Protein AF-A0AAU9TU54-F1 (afdb_monomer_lite)

Radius of gyration: 11.92 Å; chains: 1; bounding box: 28×18×31 Å

Foldseek 3Di:
DLVVLLVVLQVVQCLLPVPVDPSVPVPVSNVVSVQVSVCVSPVCLVVDDPVVVVVVCVPPPVNVVSVVVD

Structure (mmCIF, N/CA/C/O backbone):
data_AF-A0AAU9TU54-F1
#
_entry.id   AF-A0AAU9TU54-F1
#
loop_
_atom_site.group_PDB
_atom_site.id
_atom_site.type_symbol
_atom_site.label_atom_id
_atom_site.label_alt_id
_atom_site.label_comp_id
_atom_site.label_asym_id
_atom_site.label_entity_id
_atom_site.label_seq_id
_atom_site.pdbx_PDB_ins_code
_atom_site.Cartn_x
_atom_site.Cartn_y
_atom_site.Cartn_z
_atom_site.occupancy
_atom_site.B_iso_or_equiv
_atom_site.auth_seq_id
_atom_site.auth_comp_id
_atom_site.auth_asym_id
_atom_site.auth_atom_id
_atom_site.pdbx_PDB_model_num
ATOM 1 N N . MET A 1 1 ? -7.510 4.625 -15.982 1.00 49.22 1 MET A N 1
ATOM 2 C CA . MET A 1 1 ? -7.025 3.218 -16.066 1.00 49.22 1 MET A CA 1
ATOM 3 C C . MET A 1 1 ? -6.059 2.858 -14.938 1.00 49.22 1 MET A C 1
ATOM 5 O O . MET A 1 1 ? -6.244 1.807 -14.343 1.00 49.22 1 MET A O 1
ATOM 9 N N . ALA A 1 2 ? -5.037 3.666 -14.616 1.00 59.19 2 ALA A N 1
ATOM 10 C CA . ALA A 1 2 ? -4.167 3.398 -13.451 1.00 59.19 2 ALA A CA 1
ATOM 11 C C . ALA A 1 2 ? -4.897 3.627 -12.106 1.00 59.19 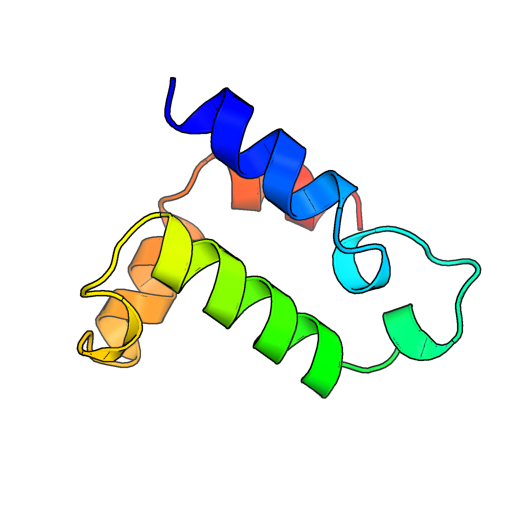2 ALA A C 1
ATOM 13 O O . ALA A 1 2 ? -4.619 3.001 -11.088 1.00 59.19 2 ALA A O 1
ATOM 14 N N . ASP A 1 3 ? -5.872 4.521 -12.162 1.00 69.12 3 ASP A N 1
ATOM 15 C CA . ASP A 1 3 ? -6.776 4.996 -11.127 1.00 69.12 3 ASP A CA 1
ATOM 16 C C . ASP A 1 3 ? -7.718 3.903 -10.579 1.00 69.12 3 ASP A C 1
ATOM 18 O O . ASP A 1 3 ? -7.758 3.691 -9.369 1.00 69.12 3 ASP A O 1
ATOM 22 N N . GLU A 1 4 ? -8.398 3.140 -11.439 1.00 79.94 4 GLU A N 1
ATOM 23 C CA . GLU A 1 4 ? -9.280 2.026 -11.027 1.00 79.94 4 GLU A CA 1
ATOM 24 C C . GLU A 1 4 ? -8.515 0.859 -10.377 1.00 79.94 4 GLU A C 1
ATOM 26 O O . GLU A 1 4 ? -8.972 0.263 -9.396 1.00 79.94 4 GLU A O 1
ATOM 31 N N . LEU A 1 5 ? -7.317 0.555 -10.89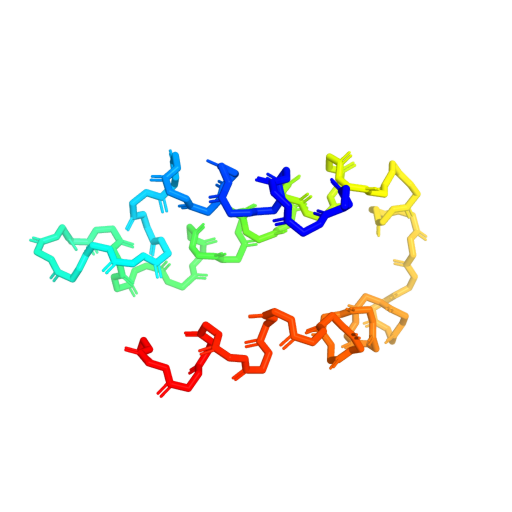0 1.00 84.44 5 LEU A N 1
ATOM 32 C CA . LEU A 1 5 ? -6.452 -0.482 -10.326 1.00 84.44 5 LEU A CA 1
ATOM 33 C C . LEU A 1 5 ? -5.982 -0.098 -8.919 1.00 84.44 5 LEU A C 1
ATOM 35 O O . LEU A 1 5 ? -6.009 -0.933 -8.016 1.00 84.44 5 LEU A O 1
ATOM 39 N N . LEU A 1 6 ? -5.591 1.163 -8.710 1.00 83.00 6 LEU A N 1
ATOM 40 C CA . LEU A 1 6 ? -5.200 1.639 -7.386 1.00 83.00 6 LEU A CA 1
ATOM 41 C C . LEU A 1 6 ? -6.364 1.559 -6.390 1.00 83.00 6 LEU A C 1
ATOM 43 O O . LEU A 1 6 ? -6.153 1.092 -5.273 1.00 83.00 6 LEU A O 1
ATOM 47 N N . ILE A 1 7 ? -7.576 1.961 -6.789 1.00 85.19 7 ILE A N 1
ATOM 48 C CA . ILE A 1 7 ? -8.769 1.868 -5.930 1.00 85.19 7 ILE A CA 1
ATOM 49 C C . ILE A 1 7 ? -8.991 0.418 -5.489 1.00 85.19 7 ILE A C 1
ATOM 51 O O . ILE A 1 7 ? -9.046 0.149 -4.292 1.00 85.19 7 ILE A O 1
ATOM 55 N N . THR A 1 8 ? -8.989 -0.522 -6.437 1.00 88.56 8 THR A N 1
ATOM 56 C CA . THR A 1 8 ? -9.169 -1.958 -6.154 1.00 88.56 8 THR A CA 1
ATOM 57 C C . THR A 1 8 ? -8.113 -2.484 -5.172 1.00 88.56 8 THR A C 1
ATOM 59 O O . THR A 1 8 ? -8.411 -3.240 -4.246 1.00 88.56 8 THR A O 1
ATOM 62 N N . LEU A 1 9 ? -6.856 -2.071 -5.352 1.00 89.50 9 LEU A N 1
ATOM 63 C CA . LEU A 1 9 ? -5.741 -2.490 -4.505 1.00 89.50 9 LEU A CA 1
ATOM 64 C C . LEU A 1 9 ? -5.808 -1.916 -3.081 1.00 89.50 9 LEU A C 1
ATOM 66 O O . LEU A 1 9 ? -5.354 -2.585 -2.147 1.00 89.50 9 LEU A O 1
ATOM 70 N N . VAL A 1 10 ? -6.343 -0.702 -2.922 1.00 88.62 10 VAL A N 1
ATOM 71 C CA . VAL A 1 10 ? -6.559 -0.052 -1.621 1.00 88.62 10 VAL A CA 1
ATOM 72 C C . VAL A 1 10 ? -7.753 -0.673 -0.901 1.00 88.62 10 VAL A C 1
ATOM 74 O O . VAL A 1 10 ? -7.634 -1.022 0.271 1.00 88.62 10 VAL A O 1
ATOM 77 N N . GLU A 1 11 ? -8.875 -0.883 -1.592 1.00 87.88 11 GLU A N 1
ATOM 78 C CA . GLU A 1 11 ? -10.070 -1.517 -1.018 1.00 87.88 11 GLU A CA 1
ATOM 79 C C . GLU A 1 11 ? -9.770 -2.931 -0.503 1.00 87.88 11 GLU A C 1
ATOM 81 O O . GLU A 1 11 ? -10.191 -3.289 0.596 1.00 87.88 11 GLU A O 1
ATOM 86 N N . GLY A 1 12 ? -8.947 -3.700 -1.226 1.00 90.12 12 GLY A N 1
ATOM 87 C CA . GLY A 1 12 ? -8.509 -5.037 -0.812 1.00 90.12 12 GLY A CA 1
ATOM 88 C C . GLY A 1 12 ? -7.549 -5.081 0.386 1.00 90.12 12 GLY A C 1
ATOM 89 O O . GLY A 1 12 ? -7.233 -6.169 0.866 1.00 90.12 12 GLY A O 1
ATOM 90 N N . ARG A 1 13 ? -7.063 -3.933 0.879 1.00 90.81 13 ARG A N 1
ATOM 91 C CA . ARG A 1 13 ? -6.127 -3.844 2.011 1.00 90.81 13 ARG A CA 1
ATOM 92 C C . ARG A 1 13 ? -6.748 -3.032 3.150 1.00 90.81 13 ARG A C 1
ATOM 94 O O . ARG A 1 13 ? -6.490 -1.834 3.259 1.00 90.81 13 ARG A O 1
ATOM 101 N N . PRO A 1 14 ? -7.518 -3.672 4.048 1.00 89.56 14 PRO A N 1
ATOM 102 C CA . PRO A 1 14 ? -8.261 -2.968 5.093 1.00 89.56 14 PRO A CA 1
ATOM 103 C C . PRO A 1 14 ? -7.354 -2.251 6.100 1.00 89.56 14 PRO A C 1
ATOM 105 O O . PRO A 1 14 ? -7.762 -1.256 6.681 1.00 89.56 14 PRO A O 1
ATOM 108 N N . VAL A 1 15 ? -6.083 -2.651 6.224 1.00 90.56 15 VAL A N 1
ATOM 109 C CA . VAL A 1 15 ? -5.059 -1.903 6.978 1.00 90.56 15 VAL A CA 1
ATOM 110 C C . VAL A 1 15 ? -4.953 -0.428 6.559 1.00 90.56 15 VAL A C 1
ATOM 112 O O . VAL A 1 15 ? -4.584 0.416 7.367 1.00 90.56 15 VAL A O 1
ATOM 115 N N . LEU A 1 16 ? -5.309 -0.096 5.314 1.00 86.88 16 LEU A N 1
ATOM 116 C CA . LEU A 1 16 ? -5.226 1.264 4.798 1.00 86.88 16 LEU A CA 1
ATOM 117 C C . LEU A 1 16 ? -6.437 2.127 5.163 1.00 86.88 16 LEU A C 1
ATOM 119 O O . LEU A 1 16 ? -6.291 3.342 5.220 1.00 86.88 16 LEU A O 1
ATOM 123 N N . TRP A 1 17 ? -7.617 1.553 5.410 1.00 87.19 17 TRP A N 1
ATOM 124 C CA . TRP A 1 17 ? -8.859 2.334 5.525 1.00 87.19 17 TRP A CA 1
ATOM 125 C C . TRP A 1 17 ? -9.809 1.892 6.649 1.00 87.19 17 TRP A C 1
ATOM 127 O O . TRP A 1 17 ? -10.605 2.706 7.122 1.00 87.19 17 TRP A O 1
ATOM 137 N N . ASP A 1 18 ? -9.738 0.644 7.108 1.00 87.00 18 ASP A N 1
ATOM 138 C CA . ASP A 1 18 ? -10.659 0.083 8.094 1.00 87.00 18 ASP A CA 1
ATOM 139 C C . ASP A 1 18 ? -10.203 0.372 9.528 1.00 87.00 18 ASP A C 1
ATOM 141 O O . ASP A 1 18 ? -9.488 -0.403 10.165 1.00 87.00 18 ASP A O 1
ATOM 145 N N . LYS A 1 19 ? -10.689 1.491 10.070 1.00 86.88 19 LYS A N 1
ATOM 146 C CA . LYS A 1 19 ? -10.367 1.955 11.430 1.00 86.88 19 LYS A CA 1
ATOM 147 C C . LYS A 1 19 ? -10.922 1.061 12.543 1.00 86.88 19 LYS A C 1
ATOM 149 O O . LYS A 1 19 ? -10.600 1.291 13.710 1.00 86.88 19 LYS A O 1
ATOM 154 N N . THR A 1 20 ? -11.785 0.098 12.213 1.00 90.00 20 THR A N 1
ATOM 155 C CA . THR A 1 20 ? -12.374 -0.826 13.192 1.00 90.00 20 THR A CA 1
ATOM 156 C C . THR A 1 20 ? -11.431 -1.977 13.530 1.00 90.00 20 THR A C 1
ATOM 158 O O . THR A 1 20 ? -11.553 -2.574 14.601 1.00 90.00 20 THR A O 1
ATOM 161 N N . LEU A 1 21 ? -10.456 -2.254 12.660 1.00 88.00 21 LEU A N 1
ATOM 162 C CA . LEU A 1 21 ? -9.462 -3.293 12.873 1.00 88.00 21 LEU A CA 1
ATOM 163 C C . LEU A 1 21 ? -8.237 -2.742 13.605 1.00 88.00 21 LEU A C 1
ATOM 165 O O . LEU A 1 21 ? -7.761 -1.643 13.331 1.00 88.00 21 LEU A O 1
ATOM 169 N N . ASP A 1 22 ? -7.662 -3.547 14.498 1.00 88.88 22 ASP A N 1
ATOM 170 C CA . ASP A 1 22 ? -6.447 -3.160 15.227 1.00 88.88 22 ASP A CA 1
ATOM 171 C C . ASP A 1 22 ? -5.248 -2.943 14.285 1.00 88.88 22 ASP A C 1
ATOM 173 O O . ASP A 1 22 ? -4.448 -2.027 14.482 1.00 88.88 22 ASP A O 1
ATOM 177 N N . ILE A 1 23 ? -5.204 -3.703 13.181 1.00 8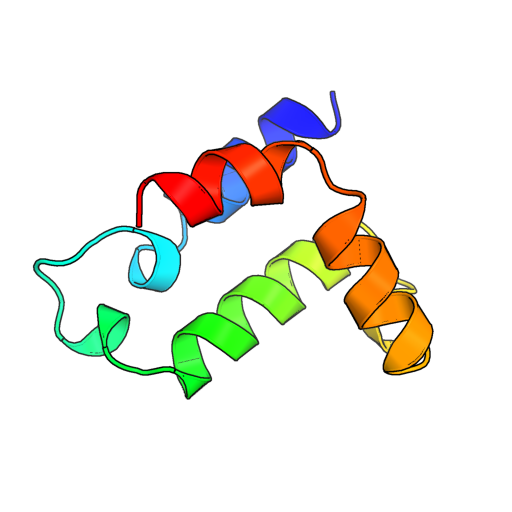6.81 23 ILE A N 1
ATOM 178 C CA . ILE A 1 23 ? -4.159 -3.607 12.151 1.00 86.81 23 ILE A CA 1
ATOM 179 C C . ILE A 1 23 ? -4.046 -2.206 11.544 1.00 86.81 23 ILE A C 1
ATOM 181 O O . ILE A 1 23 ? -2.961 -1.818 11.133 1.00 86.81 23 ILE A O 1
ATOM 185 N N . TYR A 1 24 ? -5.121 -1.417 11.521 1.00 84.12 24 TYR A N 1
ATOM 186 C CA . TYR A 1 24 ? -5.104 -0.065 10.960 1.00 84.12 24 TYR A CA 1
ATOM 187 C C . TYR A 1 24 ? -4.182 0.894 11.733 1.00 84.12 24 TYR A C 1
ATOM 189 O O . TYR A 1 24 ? -3.633 1.844 11.175 1.00 84.12 24 TYR A O 1
ATOM 197 N N . LYS A 1 25 ? -3.954 0.632 13.027 1.00 83.06 25 LYS A N 1
ATOM 198 C CA . LYS A 1 25 ? -3.003 1.398 13.847 1.00 83.06 25 LYS A CA 1
ATOM 199 C C . LYS A 1 25 ? -1.555 0.956 13.625 1.00 83.06 25 LYS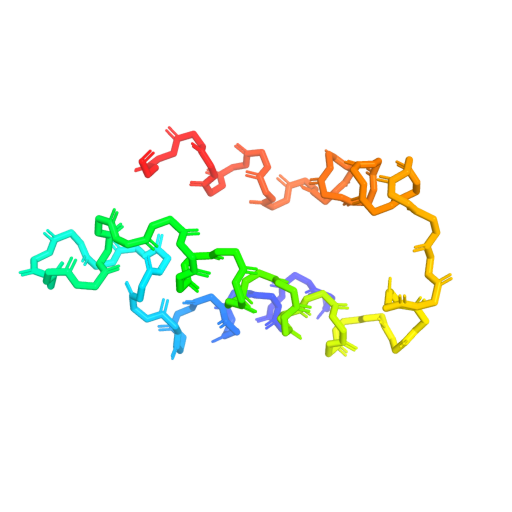 A C 1
ATOM 201 O O . LYS A 1 25 ? -0.632 1.663 14.043 1.00 83.06 25 LYS A O 1
ATOM 206 N N . ASP A 1 26 ? -1.343 -0.191 12.981 1.00 87.75 26 ASP A N 1
ATOM 207 C CA . ASP A 1 26 ? -0.019 -0.731 12.718 1.00 87.75 26 ASP A CA 1
ATOM 208 C C . ASP A 1 26 ? 0.624 -0.010 11.527 1.00 87.75 26 ASP A C 1
ATOM 210 O O . ASP A 1 26 ? 0.363 -0.265 10.350 1.00 87.75 26 ASP A O 1
ATOM 214 N N . LYS A 1 27 ? 1.537 0.904 11.856 1.00 82.75 27 LYS A N 1
ATOM 215 C CA . LYS A 1 27 ? 2.299 1.675 10.869 1.00 82.75 27 LYS A CA 1
ATOM 216 C C . LYS A 1 27 ? 3.177 0.798 9.976 1.00 82.75 27 LYS A C 1
ATOM 218 O O . LYS A 1 27 ? 3.461 1.200 8.849 1.00 82.75 27 LYS A O 1
ATOM 223 N N . ARG A 1 28 ? 3.626 -0.364 10.464 1.00 87.88 28 ARG A N 1
ATOM 224 C CA . ARG A 1 28 ? 4.437 -1.304 9.686 1.00 87.88 28 ARG A CA 1
ATOM 225 C C . ARG A 1 28 ? 3.581 -1.972 8.620 1.00 87.88 28 ARG A C 1
ATOM 227 O O . ARG A 1 28 ? 3.972 -1.946 7.459 1.00 87.88 28 ARG A O 1
ATOM 234 N N . LEU A 1 29 ? 2.400 -2.468 8.989 1.00 87.31 29 LEU A N 1
ATOM 235 C CA . LEU A 1 29 ? 1.473 -3.080 8.031 1.00 87.31 29 LEU A CA 1
ATOM 236 C C . LEU A 1 29 ? 0.967 -2.059 7.004 1.00 87.31 29 LEU A C 1
ATOM 238 O O . LEU A 1 29 ? 0.880 -2.370 5.820 1.00 87.31 29 LEU A O 1
ATOM 242 N N . THR A 1 30 ? 0.706 -0.819 7.425 1.00 86.50 30 THR A N 1
ATOM 243 C CA . THR A 1 30 ? 0.352 0.273 6.504 1.00 86.50 30 THR A CA 1
ATOM 244 C C . THR A 1 30 ? 1.469 0.553 5.498 1.00 86.50 30 THR A C 1
ATOM 246 O O . THR A 1 30 ? 1.206 0.731 4.309 1.00 86.50 30 THR A O 1
ATOM 249 N N . TYR A 1 31 ? 2.727 0.570 5.946 1.00 85.19 31 TYR A N 1
ATOM 250 C CA . TYR A 1 31 ? 3.875 0.733 5.054 1.00 85.19 31 TYR A CA 1
ATOM 251 C C . TYR A 1 31 ? 4.022 -0.442 4.079 1.00 85.19 31 TYR A C 1
ATOM 253 O O . TYR A 1 31 ? 4.208 -0.220 2.883 1.00 85.19 31 TYR A O 1
ATOM 261 N N . GLU A 1 32 ? 3.922 -1.679 4.569 1.00 88.69 32 GLU A N 1
ATOM 262 C CA . GLU A 1 32 ? 4.020 -2.890 3.747 1.00 88.69 32 GLU A CA 1
ATOM 263 C C . GLU A 1 32 ? 2.919 -2.935 2.684 1.00 88.69 32 GLU A C 1
ATOM 265 O O . GLU A 1 32 ? 3.216 -3.131 1.506 1.00 88.69 32 GLU A O 1
ATOM 270 N N . ALA A 1 33 ? 1.677 -2.630 3.067 1.00 90.06 33 ALA A N 1
ATOM 271 C CA . ALA A 1 33 ? 0.549 -2.525 2.151 1.00 90.06 33 ALA A CA 1
ATOM 272 C C . ALA A 1 33 ? 0.806 -1.508 1.034 1.00 90.06 33 ALA A C 1
ATOM 274 O O . ALA A 1 33 ? 0.624 -1.823 -0.140 1.00 90.06 33 ALA A O 1
ATOM 275 N N . TRP A 1 34 ? 1.276 -0.305 1.368 1.00 87.12 34 TRP A N 1
ATOM 276 C CA . TRP A 1 34 ? 1.586 0.697 0.349 1.00 87.12 34 TRP A CA 1
ATOM 277 C C . TRP A 1 34 ? 2.762 0.306 -0.540 1.00 87.12 34 TRP A C 1
ATOM 279 O O . TRP A 1 34 ? 2.701 0.525 -1.750 1.00 87.12 34 TRP A O 1
ATOM 289 N N . ARG A 1 35 ? 3.814 -0.298 0.027 1.00 85.75 35 ARG A N 1
ATOM 290 C CA . ARG A 1 35 ? 4.945 -0.814 -0.752 1.00 85.75 35 ARG A CA 1
ATOM 291 C C . ARG A 1 35 ? 4.469 -1.844 -1.769 1.00 85.75 35 ARG A C 1
ATOM 293 O O . ARG A 1 35 ? 4.815 -1.715 -2.936 1.00 85.75 35 ARG A O 1
ATOM 300 N N . GLU A 1 36 ? 3.648 -2.809 -1.361 1.00 88.94 36 GLU A N 1
ATOM 301 C CA . GLU A 1 36 ? 3.084 -3.799 -2.280 1.00 88.94 36 GLU A CA 1
ATOM 302 C C . GLU A 1 36 ? 2.251 -3.160 -3.390 1.00 88.94 36 GLU A C 1
ATOM 304 O O . GLU A 1 36 ? 2.446 -3.4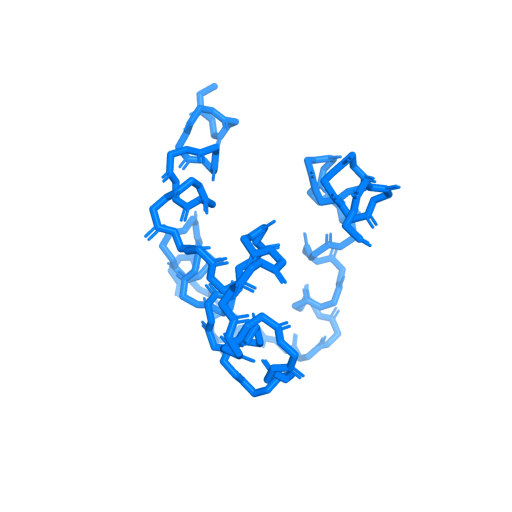83 -4.559 1.00 88.94 36 GLU A O 1
ATOM 309 N N . ILE A 1 37 ? 1.338 -2.246 -3.040 1.00 88.62 37 ILE A N 1
ATOM 310 C CA . ILE A 1 37 ? 0.505 -1.534 -4.018 1.00 88.62 37 ILE A CA 1
ATOM 311 C C . ILE A 1 37 ? 1.390 -0.844 -5.053 1.00 88.62 37 ILE A C 1
ATOM 313 O O . ILE A 1 37 ? 1.171 -0.984 -6.255 1.00 88.62 37 ILE A O 1
ATOM 317 N N . PHE A 1 38 ? 2.417 -0.128 -4.604 1.00 84.12 38 PHE A N 1
ATOM 318 C CA . PHE A 1 38 ? 3.315 0.569 -5.508 1.00 84.12 38 PHE A CA 1
ATOM 319 C C . PHE A 1 38 ? 4.192 -0.360 -6.337 1.00 84.12 38 PHE A C 1
ATOM 321 O O . PHE A 1 38 ? 4.399 -0.064 -7.507 1.00 84.12 38 PHE A O 1
ATOM 328 N N . THR A 1 39 ? 4.641 -1.489 -5.791 1.00 87.31 39 THR A N 1
ATOM 329 C CA . THR A 1 39 ? 5.355 -2.521 -6.555 1.00 87.31 39 THR A CA 1
ATOM 330 C C . THR A 1 39 ? 4.459 -3.177 -7.612 1.00 87.31 39 THR A C 1
ATOM 332 O O . THR A 1 39 ? 4.931 -3.505 -8.698 1.00 87.31 39 THR A O 1
ATOM 335 N N . ILE A 1 40 ? 3.158 -3.338 -7.344 1.00 87.88 40 ILE A N 1
ATOM 336 C CA . ILE A 1 40 ? 2.192 -3.844 -8.333 1.00 87.88 40 ILE A CA 1
ATOM 337 C C . ILE A 1 40 ? 1.976 -2.816 -9.450 1.00 87.88 40 ILE A C 1
ATOM 339 O O . ILE A 1 40 ? 1.948 -3.181 -10.625 1.00 87.88 40 ILE A O 1
ATOM 343 N N . LEU A 1 41 ? 1.837 -1.537 -9.091 1.00 83.81 41 LEU A N 1
ATOM 344 C CA . LEU A 1 41 ? 1.628 -0.446 -10.049 1.00 83.81 41 LEU A CA 1
ATOM 345 C C . LEU A 1 41 ? 2.884 -0.121 -10.862 1.00 83.81 41 LEU A C 1
ATOM 347 O O . LEU A 1 41 ? 2.788 0.279 -12.019 1.00 83.81 41 LEU A O 1
ATOM 351 N N . ASN A 1 42 ? 4.056 -0.284 -10.260 1.00 83.44 42 ASN A N 1
ATOM 352 C CA . ASN A 1 42 ? 5.348 -0.049 -10.871 1.00 83.44 42 ASN A CA 1
ATOM 353 C C . ASN A 1 42 ? 6.340 -1.090 -10.339 1.00 83.44 42 ASN A C 1
ATOM 355 O O . ASN A 1 42 ? 6.801 -0.995 -9.205 1.00 83.44 42 ASN A O 1
ATOM 359 N N . LYS A 1 43 ? 6.686 -2.082 -11.164 1.00 82.88 43 LYS A N 1
ATOM 360 C CA . LYS A 1 43 ? 7.587 -3.179 -10.769 1.00 82.88 43 LYS A CA 1
ATOM 361 C C . LYS A 1 43 ? 8.962 -2.677 -10.330 1.00 82.88 43 LYS A C 1
ATOM 363 O O . LYS A 1 43 ? 9.548 -3.240 -9.411 1.00 82.88 43 LYS A O 1
ATOM 368 N N . ASP A 1 44 ? 9.403 -1.562 -10.903 1.00 82.12 44 ASP A N 1
ATOM 369 C CA . ASP A 1 44 ? 10.686 -0.937 -10.587 1.00 82.12 44 ASP A CA 1
ATOM 370 C C . ASP A 1 44 ? 10.623 -0.138 -9.280 1.00 82.12 44 ASP A C 1
ATOM 372 O O . ASP A 1 44 ? 11.638 0.377 -8.814 1.00 82.12 44 ASP A O 1
ATOM 376 N N . PHE A 1 45 ? 9.442 -0.020 -8.656 1.00 81.19 45 PHE A N 1
ATOM 377 C CA . PHE A 1 45 ? 9.265 0.751 -7.432 1.00 81.19 45 PHE A CA 1
ATOM 378 C C . PHE A 1 45 ? 10.214 0.290 -6.340 1.00 81.19 45 PHE A C 1
ATOM 380 O O . PHE A 1 45 ? 10.771 1.133 -5.650 1.00 81.19 45 PHE A O 1
ATOM 387 N N . ASP A 1 46 ? 10.441 -1.015 -6.184 1.00 80.62 46 ASP A N 1
ATOM 388 C CA . ASP A 1 46 ? 11.322 -1.495 -5.121 1.00 80.62 46 ASP A CA 1
ATOM 389 C C . ASP A 1 46 ? 12.799 -1.164 -5.382 1.00 80.62 46 ASP A C 1
ATOM 391 O O . ASP A 1 46 ? 13.538 -0.888 -4.434 1.00 80.62 46 ASP A O 1
ATOM 395 N N . GLU A 1 47 ? 13.178 -1.067 -6.658 1.00 83.81 47 GLU A N 1
ATOM 396 C CA . GLU A 1 47 ? 14.507 -0.672 -7.134 1.00 83.81 47 GLU A CA 1
ATOM 397 C C . GLU A 1 47 ? 14.724 0.853 -7.098 1.00 83.81 47 GLU A C 1
ATOM 399 O O . GLU A 1 47 ? 15.858 1.337 -7.151 1.00 83.81 47 GLU A O 1
ATOM 404 N N . MET A 1 48 ? 13.652 1.646 -6.964 1.00 82.19 48 MET A N 1
ATOM 405 C CA . MET A 1 48 ? 13.749 3.100 -6.836 1.00 82.19 48 MET A CA 1
ATOM 406 C C . MET A 1 48 ? 14.410 3.508 -5.513 1.00 82.19 48 MET A C 1
ATOM 408 O O . MET A 1 48 ? 14.180 2.939 -4.444 1.00 82.19 48 MET A O 1
ATOM 412 N N . THR A 1 49 ? 15.193 4.587 -5.566 1.00 81.88 49 THR A N 1
ATOM 413 C CA . THR A 1 49 ? 15.762 5.207 -4.365 1.00 81.88 49 THR A CA 1
ATOM 414 C C . THR A 1 49 ? 14.659 5.746 -3.454 1.00 81.88 49 THR A C 1
ATOM 416 O O . THR A 1 49 ? 13.589 6.141 -3.917 1.00 81.88 49 THR A O 1
ATOM 419 N N . ASN A 1 50 ? 14.932 5.846 -2.149 1.00 76.19 50 ASN A N 1
ATOM 420 C CA . ASN A 1 50 ? 13.967 6.379 -1.176 1.00 76.19 50 ASN A CA 1
ATOM 421 C C . ASN A 1 50 ? 13.443 7.778 -1.546 1.00 76.19 50 ASN A C 1
ATOM 423 O O . ASN A 1 50 ? 12.284 8.087 -1.285 1.00 76.19 50 ASN A O 1
ATOM 427 N N . VAL A 1 51 ? 14.272 8.603 -2.197 1.00 79.94 51 VAL A N 1
ATOM 428 C CA . VAL A 1 51 ? 13.871 9.920 -2.721 1.00 79.94 51 VAL A CA 1
ATOM 429 C C . VAL A 1 51 ? 12.789 9.763 -3.790 1.00 79.94 51 VAL A C 1
ATOM 431 O O . VAL A 1 51 ? 11.711 10.336 -3.661 1.00 79.94 51 VAL A O 1
ATOM 434 N N . LYS A 1 52 ? 13.035 8.909 -4.788 1.00 78.44 52 LYS A N 1
ATOM 435 C CA . LYS A 1 52 ? 12.095 8.635 -5.877 1.00 78.44 52 LYS A CA 1
ATOM 436 C C . LYS A 1 52 ? 10.818 7.941 -5.393 1.00 78.44 52 LYS A C 1
ATOM 438 O O . LYS A 1 52 ? 9.742 8.272 -5.873 1.00 78.44 52 LYS A O 1
ATOM 443 N N . LYS A 1 53 ? 10.908 7.031 -4.416 1.00 77.12 53 LYS A N 1
ATOM 444 C CA . LYS A 1 53 ? 9.739 6.407 -3.765 1.00 77.12 53 LYS A CA 1
ATOM 445 C C . LYS A 1 53 ? 8.851 7.458 -3.089 1.00 77.12 53 LYS A C 1
ATOM 447 O O . LYS A 1 53 ? 7.633 7.431 -3.243 1.00 77.12 53 LYS A O 1
ATOM 452 N N . ASN A 1 54 ? 9.462 8.412 -2.383 1.00 73.69 54 ASN A N 1
ATOM 453 C CA . ASN A 1 54 ? 8.743 9.500 -1.717 1.00 73.69 54 ASN A CA 1
ATOM 454 C C . ASN A 1 54 ? 8.085 10.456 -2.729 1.00 73.69 54 ASN A C 1
ATOM 456 O O . ASN A 1 54 ? 6.938 10.856 -2.552 1.00 73.69 54 ASN A O 1
ATOM 460 N N . GLU A 1 55 ? 8.776 10.790 -3.821 1.00 76.56 55 GLU A N 1
ATOM 461 C CA . GLU A 1 55 ? 8.204 11.579 -4.922 1.00 76.56 55 GLU A CA 1
ATOM 462 C C . GLU A 1 55 ? 7.060 10.846 -5.630 1.00 76.56 55 GLU A C 1
ATOM 464 O O . GLU A 1 55 ? 6.029 11.450 -5.915 1.00 76.56 55 GLU A O 1
ATOM 469 N N . TYR A 1 56 ? 7.196 9.539 -5.857 1.00 74.81 56 TYR A N 1
ATOM 470 C CA . TYR A 1 56 ? 6.165 8.708 -6.480 1.00 74.81 56 TYR A CA 1
ATOM 471 C C . TYR A 1 56 ? 4.879 8.659 -5.646 1.00 74.81 56 TYR A C 1
ATOM 473 O O . TYR A 1 56 ? 3.777 8.749 -6.191 1.00 74.81 56 TYR A O 1
ATOM 481 N N . GLY A 1 57 ? 5.017 8.576 -4.318 1.00 69.25 57 GLY A N 1
ATOM 482 C CA . GLY A 1 57 ? 3.882 8.651 -3.400 1.00 69.25 57 GLY A CA 1
ATOM 483 C C . GLY A 1 57 ? 3.217 10.028 -3.372 1.00 69.25 57 GLY A C 1
ATOM 484 O O . GLY A 1 57 ? 1.995 10.110 -3.312 1.00 69.25 57 GLY A O 1
ATOM 485 N N . LYS A 1 58 ? 3.994 11.113 -3.486 1.00 68.50 58 LYS A N 1
ATOM 486 C CA . LYS A 1 58 ? 3.464 12.488 -3.546 1.00 68.50 58 LYS A CA 1
ATOM 487 C C . LYS A 1 58 ? 2.784 12.819 -4.877 1.00 68.50 58 LYS A C 1
ATOM 489 O O . LYS A 1 58 ? 1.791 13.538 -4.880 1.00 68.50 58 LYS A O 1
ATOM 494 N N . ASN A 1 59 ? 3.311 12.307 -5.989 1.00 65.25 59 ASN A N 1
ATOM 495 C CA . ASN A 1 59 ? 2.805 12.585 -7.336 1.00 65.25 59 ASN A CA 1
ATOM 496 C C . ASN A 1 59 ? 1.604 11.719 -7.732 1.00 65.25 59 ASN A C 1
ATOM 498 O O . ASN A 1 59 ? 0.916 12.043 -8.700 1.00 65.25 59 ASN A O 1
ATOM 502 N N . ASN A 1 60 ? 1.317 10.637 -7.003 1.00 64.38 60 ASN A N 1
ATOM 503 C CA . ASN A 1 60 ? 0.056 9.928 -7.170 1.00 64.38 60 ASN A CA 1
ATOM 504 C C . ASN A 1 60 ? -1.076 10.790 -6.594 1.00 64.38 60 ASN A C 1
ATOM 506 O O . ASN A 1 60 ? -1.278 10.851 -5.386 1.00 64.38 60 ASN A O 1
ATOM 510 N N . SER A 1 61 ? -1.831 11.461 -7.467 1.00 53.53 61 SER A N 1
ATOM 511 C CA . SER A 1 61 ? -2.959 12.334 -7.096 1.00 53.53 61 SER A CA 1
ATOM 512 C C . SER A 1 61 ? -3.975 11.648 -6.174 1.00 53.53 61 SER A C 1
ATOM 514 O O . SER A 1 61 ? -4.560 12.286 -5.300 1.00 53.53 61 SER A O 1
ATOM 516 N N . LEU A 1 62 ? -4.120 10.329 -6.312 1.00 53.66 62 LEU A N 1
ATOM 517 C CA . LEU A 1 62 ? -4.999 9.504 -5.492 1.00 53.66 62 LEU A CA 1
ATOM 518 C C . LEU A 1 62 ? -4.503 9.336 -4.052 1.00 53.66 62 LEU A C 1
ATOM 520 O O . LEU A 1 62 ? -5.322 9.220 -3.142 1.00 53.66 62 LEU A O 1
ATOM 524 N N . PHE A 1 63 ? -3.190 9.418 -3.818 1.00 59.31 63 PHE A N 1
ATOM 525 C CA . PHE A 1 63 ? -2.631 9.480 -2.470 1.00 59.31 63 PHE A CA 1
ATOM 526 C C . PHE A 1 63 ? -3.018 10.774 -1.772 1.00 59.31 63 PHE A C 1
ATOM 528 O O . PHE A 1 63 ? -3.457 10.725 -0.633 1.00 59.31 63 PHE A O 1
ATOM 535 N N . HIS A 1 64 ? -2.942 11.925 -2.443 1.00 53.00 64 HIS A N 1
ATOM 536 C CA . HIS A 1 64 ? -3.380 13.187 -1.843 1.00 53.00 64 HIS A CA 1
ATOM 537 C C . HIS A 1 64 ? -4.861 13.137 -1.427 1.00 53.00 64 HIS A C 1
ATOM 539 O O . HIS A 1 64 ? -5.218 13.610 -0.351 1.00 53.00 64 HIS A O 1
ATOM 545 N N . THR A 1 65 ? -5.720 12.498 -2.228 1.00 50.31 65 THR A N 1
ATOM 546 C CA . THR A 1 65 ? -7.155 12.391 -1.924 1.00 50.31 65 THR A CA 1
ATOM 547 C C . THR A 1 65 ? -7.509 11.319 -0.891 1.00 50.31 65 THR A C 1
ATOM 549 O O . THR A 1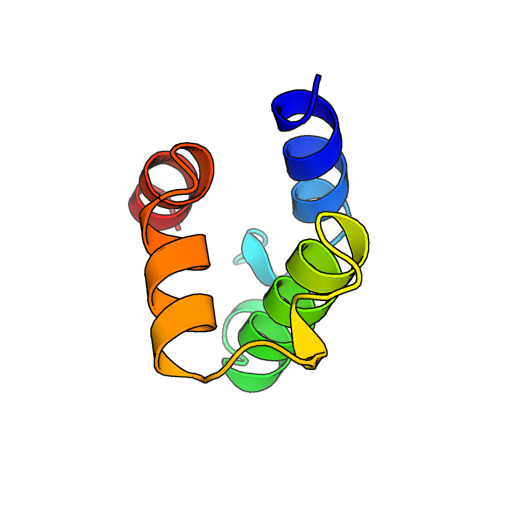 65 ? -8.426 11.538 -0.101 1.00 50.31 65 THR A O 1
ATOM 552 N N . PHE A 1 66 ? -6.809 10.179 -0.862 1.00 51.81 66 PHE A N 1
ATOM 553 C CA . PHE A 1 66 ? -7.060 9.120 0.128 1.00 51.81 66 PHE A CA 1
ATOM 554 C C . PHE A 1 66 ? -6.383 9.413 1.472 1.00 51.81 66 PHE A C 1
ATOM 556 O O . PHE A 1 66 ? -6.975 9.170 2.519 1.00 51.81 66 PHE A O 1
ATOM 563 N N . TRP A 1 67 ? -5.195 10.020 1.468 1.00 48.44 67 TRP A N 1
ATOM 564 C CA . TRP A 1 67 ? -4.452 10.373 2.682 1.00 48.44 67 TRP A CA 1
ATOM 565 C C . TRP A 1 67 ? -5.093 11.532 3.462 1.00 48.44 67 TRP A C 1
ATOM 567 O O . TRP A 1 67 ? -4.894 11.641 4.663 1.00 48.44 67 TRP A O 1
ATOM 577 N N . ILE A 1 68 ? -5.917 12.368 2.815 1.00 42.38 68 ILE A N 1
ATOM 578 C CA . ILE A 1 68 ? -6.668 13.449 3.485 1.00 42.38 68 ILE A CA 1
ATOM 579 C C . ILE A 1 68 ? -7.952 12.952 4.183 1.00 42.38 68 ILE A C 1
ATOM 581 O O . ILE A 1 68 ? -8.534 13.685 4.980 1.00 42.38 68 ILE A O 1
ATOM 585 N N . LYS A 1 69 ? -8.402 11.711 3.947 1.00 42.75 69 LYS A N 1
ATOM 586 C CA . LYS A 1 69 ? -9.620 11.159 4.580 1.00 42.75 69 LYS A CA 1
ATOM 587 C C . LYS A 1 69 ? -9.370 10.041 5.601 1.00 42.75 69 LYS A C 1
ATOM 589 O O . LYS A 1 69 ? -10.324 9.584 6.240 1.00 42.75 69 LYS A O 1
ATOM 594 N N . ILE A 1 70 ? -8.120 9.621 5.784 1.00 45.25 70 ILE A N 1
ATOM 595 C CA . ILE A 1 70 ? -7.712 8.566 6.722 1.00 45.25 70 ILE A CA 1
ATOM 596 C C . ILE A 1 70 ? -7.124 9.198 7.980 1.00 45.25 70 ILE A C 1
ATOM 598 O O . ILE A 1 70 ? -6.164 9.982 7.863 1.00 45.25 70 ILE A O 1
#

Secondary structure (DSSP, 8-state):
-HHHHHHHHHHT-GGGT-TTSGGGG-HHHHHHHHHHHHHHH-GGGTTS-HHHHHHHHHH-HHHHHHHTT-

InterPro domains:
  IPR006578 MADF domain [PF10545] (6-52)

pLDDT: mean 77.81, std 13.82, range [42.38, 90.81]

Sequence (70 aa):
MADELLITLVEGRPVLWDKTLDIYKDKRLTYEAWREIFTILNKDFDEMTNVKKNEYGKNNSLFHTFWIKI

Organism: Euphydryas editha (NCBI:txid104508)